Protein AF-B3GN72-F1 (afdb_monomer_lite)

pLDDT: mean 87.08, std 10.83, range [48.16, 97.0]

Structure (mmCIF, N/CA/C/O backbone):
data_AF-B3GN72-F1
#
_entry.id   AF-B3GN72-F1
#
loop_
_atom_site.group_PDB
_atom_site.id
_atom_site.type_symbol
_atom_site.label_atom_id
_atom_site.label_a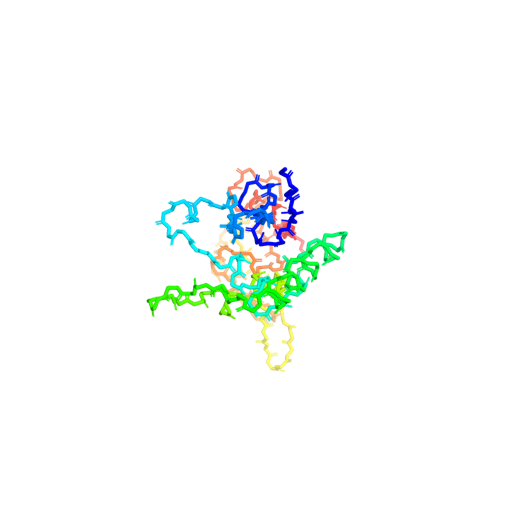lt_id
_atom_site.label_comp_id
_atom_site.label_asym_id
_atom_site.label_entity_id
_atom_site.label_seq_id
_atom_site.pdbx_PDB_ins_code
_atom_site.Cartn_x
_atom_site.Cartn_y
_atom_site.Cartn_z
_atom_site.occupancy
_atom_site.B_iso_or_equiv
_atom_site.auth_seq_id
_atom_site.auth_comp_id
_atom_site.auth_asym_id
_atom_site.auth_atom_id
_atom_site.pdbx_PDB_model_num
ATOM 1 N N . MET A 1 1 ? -12.145 10.893 33.460 1.00 59.84 1 MET A N 1
ATOM 2 C CA . MET A 1 1 ? -12.085 10.583 32.022 1.00 59.84 1 MET A CA 1
ATOM 3 C C . MET A 1 1 ? -10.775 9.893 31.730 1.00 59.84 1 MET A C 1
ATOM 5 O O . MET A 1 1 ? -9.790 10.550 31.400 1.00 59.84 1 MET A O 1
ATOM 9 N N . THR A 1 2 ? -10.754 8.576 31.906 1.00 87.06 2 THR A N 1
ATOM 10 C CA . THR A 1 2 ? -9.601 7.760 31.519 1.00 87.06 2 THR A CA 1
ATOM 11 C C . THR A 1 2 ? -9.839 7.307 30.085 1.00 87.06 2 THR A C 1
ATOM 13 O O . THR A 1 2 ? -10.728 6.511 29.812 1.00 87.06 2 THR A O 1
ATOM 16 N N . LYS A 1 3 ? -9.099 7.882 29.137 1.00 94.62 3 LYS A N 1
ATOM 17 C CA . LYS A 1 3 ? -9.186 7.497 27.726 1.00 94.62 3 LYS A CA 1
ATOM 18 C C . LYS A 1 3 ? -7.972 6.665 27.369 1.00 94.62 3 LYS A C 1
ATOM 20 O O . LYS A 1 3 ? -6.847 7.109 27.585 1.00 94.62 3 LYS A O 1
ATOM 25 N N . LEU A 1 4 ? -8.212 5.494 26.795 1.00 96.50 4 LEU A N 1
ATOM 26 C CA . LEU A 1 4 ? -7.172 4.666 26.199 1.00 96.50 4 LEU A CA 1
ATOM 27 C C . LEU A 1 4 ? -7.148 4.938 24.699 1.00 96.50 4 LEU A C 1
ATOM 29 O O . LEU A 1 4 ? -8.197 5.072 24.067 1.00 96.50 4 LEU A O 1
ATOM 33 N N . SER A 1 5 ? -5.963 5.058 24.110 1.00 96.31 5 SER A N 1
ATOM 34 C CA . SER A 1 5 ? -5.861 5.280 22.671 1.00 96.31 5 SER A CA 1
ATOM 35 C C . SER A 1 5 ? -4.606 4.668 22.091 1.00 96.31 5 SER A C 1
ATOM 37 O O . SER A 1 5 ? -3.558 4.755 22.722 1.00 96.31 5 SER A O 1
ATOM 39 N N . PHE A 1 6 ? -4.719 4.130 20.883 1.00 95.81 6 PHE A N 1
ATOM 40 C CA . PHE A 1 6 ? -3.612 3.503 20.171 1.00 95.81 6 PHE A CA 1
ATOM 41 C C . PHE A 1 6 ? -3.654 3.824 18.674 1.00 95.81 6 PHE A C 1
ATOM 43 O O . PHE A 1 6 ? -4.701 4.188 18.121 1.00 95.81 6 PHE A O 1
ATOM 50 N N . CYS A 1 7 ? -2.508 3.694 18.016 1.00 92.94 7 CYS A N 1
ATOM 51 C CA . CYS A 1 7 ? -2.300 3.986 16.608 1.00 92.94 7 CYS A CA 1
ATOM 52 C C . CYS A 1 7 ? -2.398 2.708 15.766 1.00 92.94 7 CYS A C 1
ATOM 54 O O . CYS A 1 7 ? -1.793 1.678 16.070 1.00 92.94 7 CYS A O 1
ATOM 56 N N . CYS A 1 8 ? -3.156 2.785 14.673 1.00 88.56 8 CYS A N 1
ATOM 57 C CA . CYS A 1 8 ? -3.286 1.711 13.698 1.00 88.56 8 CYS A CA 1
ATOM 58 C C . CYS A 1 8 ? -2.352 1.942 12.498 1.00 88.56 8 CYS A C 1
ATOM 60 O O . CYS A 1 8 ? -2.352 3.028 11.915 1.00 88.56 8 CYS A O 1
ATOM 62 N N . LYS A 1 9 ? -1.649 0.885 12.064 1.00 80.94 9 LYS A N 1
ATOM 63 C CA . LYS A 1 9 ? -0.729 0.843 10.906 1.00 80.94 9 LYS A CA 1
ATOM 64 C C . LYS A 1 9 ? -1.418 0.806 9.536 1.00 80.94 9 LYS A C 1
ATOM 66 O O . LYS A 1 9 ? -0.799 0.436 8.542 1.00 80.94 9 LYS A O 1
ATOM 71 N N . SER A 1 10 ? -2.710 1.127 9.460 1.00 71.94 10 SER A N 1
ATOM 72 C CA . SER A 1 10 ? -3.437 1.178 8.182 1.00 71.94 10 SER A CA 1
ATOM 73 C C . SER A 1 10 ? -2.665 1.998 7.149 1.00 71.94 10 SER A C 1
ATOM 75 O O . SER A 1 10 ? -2.099 3.021 7.535 1.00 71.94 10 SER A O 1
ATOM 77 N N . PRO A 1 11 ? -2.701 1.622 5.852 1.00 63.34 11 PRO A N 1
ATOM 78 C CA . PRO A 1 11 ? -2.038 2.382 4.804 1.00 63.34 11 PRO A CA 1
ATOM 79 C C . PRO A 1 11 ? -2.457 3.839 4.909 1.00 63.34 11 PRO A C 1
ATOM 81 O O . PRO A 1 11 ? -3.643 4.194 4.864 1.00 63.34 11 PRO A O 1
ATOM 84 N N . VAL A 1 12 ? -1.453 4.653 5.196 1.00 59.44 12 VAL A N 1
ATOM 85 C CA . VAL A 1 12 ? -1.643 6.018 5.629 1.00 59.44 12 VAL A CA 1
ATOM 86 C C . VAL A 1 12 ? -1.885 6.852 4.382 1.00 59.44 12 VAL A C 1
ATOM 88 O O . VAL A 1 12 ? -0.970 7.080 3.594 1.00 59.44 12 VAL A O 1
ATOM 91 N N . LYS A 1 13 ? -3.118 7.324 4.185 1.00 50.78 13 LYS A N 1
ATOM 92 C CA . LYS A 1 13 ? -3.323 8.488 3.322 1.00 50.78 13 LYS A CA 1
ATOM 93 C C . LYS A 1 13 ? -2.825 9.695 4.119 1.00 50.78 13 LYS A C 1
ATOM 95 O O . LYS A 1 13 ? -3.326 9.941 5.209 1.00 50.78 13 LYS A O 1
ATOM 100 N N . ASP A 1 14 ? -1.812 10.383 3.600 1.00 48.16 14 ASP A N 1
ATOM 101 C CA . ASP A 1 14 ? -1.315 11.678 4.100 1.00 48.16 14 ASP A CA 1
ATOM 102 C C . ASP A 1 14 ? -0.365 11.659 5.321 1.00 48.16 14 ASP A C 1
ATOM 104 O O . ASP A 1 14 ? -0.190 12.673 5.987 1.00 48.16 14 ASP A O 1
ATOM 108 N N . GLY A 1 15 ? 0.304 10.539 5.610 1.00 56.34 15 GLY A N 1
ATOM 109 C CA . GLY A 1 15 ? 1.418 10.490 6.577 1.00 56.34 15 GLY A CA 1
ATOM 110 C C . GLY A 1 15 ? 1.063 10.549 8.075 1.00 56.34 15 GLY A C 1
ATOM 111 O O . GLY A 1 15 ? 1.974 10.512 8.898 1.00 56.34 15 GLY A O 1
ATOM 112 N N . HIS A 1 16 ? -0.222 10.578 8.455 1.00 63.47 16 HIS A N 1
ATOM 113 C CA . HIS A 1 16 ? -0.661 10.516 9.857 1.00 63.47 16 HIS A CA 1
ATOM 114 C C . HIS A 1 16 ? -1.365 9.195 10.220 1.00 63.47 16 HIS A C 1
ATOM 116 O O . HIS A 1 16 ? -2.400 8.885 9.624 1.00 63.47 16 HIS A O 1
ATOM 122 N N . PRO A 1 17 ? -0.881 8.433 11.221 1.00 77.25 17 PRO A N 1
ATOM 123 C CA . PRO A 1 17 ? -1.533 7.195 11.636 1.00 77.25 17 PRO A CA 1
ATOM 124 C C . PRO A 1 17 ? -2.939 7.468 12.185 1.00 77.25 17 PRO A C 1
ATOM 126 O O . PRO A 1 17 ? -3.175 8.445 12.905 1.00 77.25 17 PRO A O 1
ATOM 129 N N . TYR A 1 18 ? -3.890 6.588 11.862 1.00 87.69 18 TYR A N 1
ATOM 130 C CA . TYR A 1 18 ? -5.230 6.667 12.439 1.00 87.69 18 TYR A CA 1
ATOM 131 C C . TYR A 1 18 ? -5.193 6.224 13.902 1.00 87.69 18 TYR A C 1
ATOM 133 O O . TYR A 1 18 ? -4.551 5.233 14.244 1.00 87.69 18 TYR A O 1
ATOM 141 N N . ARG A 1 19 ? -5.917 6.939 14.762 1.00 92.62 19 ARG A N 1
ATOM 142 C CA . ARG A 1 19 ? -6.004 6.676 16.198 1.00 92.62 19 ARG A CA 1
ATOM 143 C C . ARG A 1 19 ? -7.362 6.078 16.526 1.00 92.62 19 ARG A C 1
ATOM 145 O O . ARG A 1 19 ? -8.388 6.617 16.106 1.00 92.62 19 ARG A O 1
ATOM 152 N N . ILE A 1 20 ? -7.365 4.987 17.278 1.00 94.69 20 ILE A N 1
ATOM 153 C CA . ILE A 1 20 ? -8.564 4.439 17.913 1.00 94.69 20 ILE A CA 1
ATOM 154 C C . ILE A 1 20 ? -8.556 4.898 19.366 1.00 94.69 20 ILE A C 1
ATOM 156 O O . ILE A 1 20 ? -7.516 4.860 20.020 1.00 94.69 20 ILE A O 1
ATOM 160 N N . ILE A 1 21 ? -9.696 5.386 19.844 1.00 95.62 21 ILE A N 1
ATOM 161 C CA . ILE A 1 21 ? -9.870 5.923 21.193 1.00 95.62 21 ILE A CA 1
ATOM 162 C C . ILE A 1 21 ? -11.027 5.171 21.843 1.00 95.62 21 ILE A C 1
ATOM 164 O O . ILE A 1 21 ? -12.115 5.105 21.269 1.00 95.62 21 ILE A O 1
ATOM 168 N N . PHE A 1 22 ? -10.779 4.639 23.033 1.00 95.81 22 PHE A N 1
ATOM 169 C CA . PHE A 1 22 ? -11.764 4.010 23.898 1.00 95.81 22 PHE A CA 1
ATOM 170 C C . PHE A 1 22 ? -11.965 4.863 25.151 1.00 95.81 22 PHE A C 1
ATOM 172 O O . PHE A 1 22 ? -11.007 5.166 25.869 1.00 95.81 22 PHE A O 1
ATOM 179 N N . ASP A 1 23 ? -13.206 5.269 25.396 1.00 94.44 23 ASP A N 1
ATOM 180 C CA . ASP A 1 23 ? -13.608 5.949 26.623 1.00 94.44 23 ASP A CA 1
ATOM 181 C C . ASP A 1 23 ? -14.038 4.901 27.656 1.00 94.44 23 ASP A C 1
ATOM 183 O O . ASP A 1 23 ? -15.041 4.214 27.467 1.00 94.44 23 ASP A O 1
ATOM 187 N N . THR A 1 24 ? -13.270 4.731 28.737 1.00 93.19 24 THR A N 1
ATOM 188 C CA . THR A 1 24 ? -13.549 3.670 29.719 1.00 93.19 24 THR A CA 1
ATOM 189 C C . THR A 1 24 ? -14.755 3.974 30.610 1.00 93.19 24 THR A C 1
ATOM 191 O O . THR A 1 24 ? -15.273 3.047 31.245 1.00 93.19 24 THR A O 1
ATOM 194 N N . ASP A 1 25 ? -15.201 5.237 30.653 1.00 90.75 25 ASP A N 1
ATOM 195 C CA . ASP A 1 25 ? -16.345 5.683 31.448 1.00 90.75 25 ASP A CA 1
ATOM 196 C C . ASP A 1 25 ? -17.656 5.400 30.691 1.00 90.75 25 ASP A C 1
ATOM 198 O O . ASP A 1 25 ? -18.613 4.893 31.279 1.00 90.75 25 ASP A O 1
ATOM 202 N N . THR A 1 26 ? -17.699 5.679 29.380 1.00 90.69 26 THR A N 1
ATOM 203 C CA . THR A 1 26 ? -18.904 5.474 28.547 1.00 90.69 26 THR A CA 1
ATOM 204 C C . THR A 1 26 ? -18.915 4.163 27.762 1.00 90.69 26 THR A C 1
ATOM 206 O O . THR A 1 26 ? -19.959 3.762 27.248 1.00 90.69 26 THR A O 1
ATOM 209 N N . ASP A 1 27 ? -17.782 3.461 27.707 1.00 89.75 27 ASP A N 1
ATOM 210 C CA . ASP A 1 27 ? -17.528 2.323 26.817 1.00 89.75 27 ASP A CA 1
ATOM 211 C C . ASP A 1 27 ? -17.650 2.660 25.322 1.00 89.75 27 ASP A C 1
ATOM 213 O O . ASP A 1 27 ? -17.902 1.774 24.500 1.00 89.75 27 ASP A O 1
ATOM 217 N N . ASP A 1 28 ? -17.465 3.928 24.954 1.00 90.56 28 ASP A N 1
ATOM 218 C CA . ASP A 1 28 ? -17.529 4.350 23.560 1.00 90.56 28 ASP A CA 1
ATOM 219 C C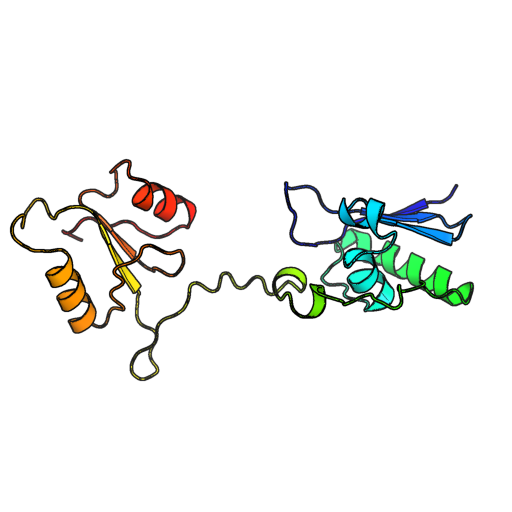 . ASP A 1 28 ? -16.193 4.141 22.847 1.00 90.56 28 ASP A C 1
ATOM 221 O O . ASP A 1 28 ? -15.119 4.501 23.336 1.00 90.56 28 ASP A O 1
ATOM 225 N N . LEU A 1 29 ? -16.278 3.609 21.629 1.00 92.38 29 LEU A N 1
ATOM 226 C CA . LEU A 1 29 ? -15.164 3.506 20.696 1.00 92.38 29 LEU A CA 1
ATOM 227 C C . LEU A 1 29 ? -15.288 4.566 19.610 1.00 92.38 29 LEU A C 1
ATOM 229 O O . LEU A 1 29 ? -16.355 4.776 19.036 1.00 92.38 29 LEU A O 1
ATOM 233 N N . SER A 1 30 ? -14.166 5.189 19.272 1.00 93.62 30 SER A N 1
ATOM 234 C CA . SER A 1 30 ? -14.065 6.084 18.124 1.00 93.62 30 SER A CA 1
ATOM 235 C C . SER A 1 30 ? -12.775 5.861 17.350 1.00 93.62 30 SER A C 1
ATOM 237 O O . SER A 1 30 ? -11.786 5.359 17.881 1.00 93.62 30 SER A O 1
ATOM 239 N N . CYS A 1 31 ? -12.785 6.228 16.071 1.00 92.31 31 CYS A N 1
ATOM 240 C CA . CYS A 1 31 ? -11.603 6.204 15.220 1.00 92.31 31 CYS A C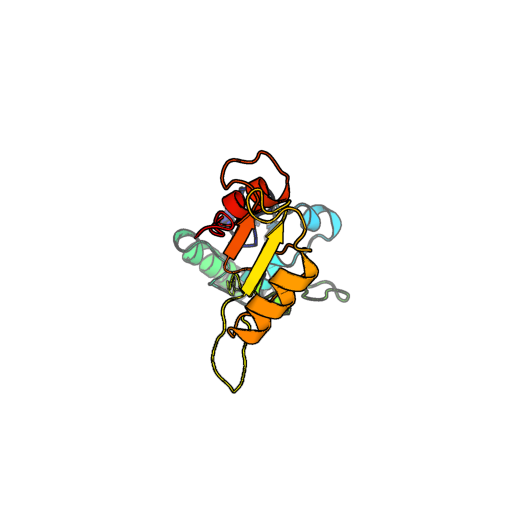A 1
ATOM 241 C C . CYS A 1 31 ? -11.434 7.557 14.526 1.00 92.31 31 CYS A C 1
ATOM 243 O O . CYS A 1 31 ? -12.407 8.135 14.045 1.00 92.31 31 CYS A O 1
ATOM 245 N N . SER A 1 32 ? -10.196 8.044 14.425 1.00 91.00 32 SER A N 1
ATOM 246 C CA . SER A 1 32 ? -9.880 9.309 13.751 1.00 91.00 32 SER A CA 1
ATOM 247 C C . SER A 1 32 ? -9.961 9.238 12.221 1.00 91.00 32 SER A C 1
ATOM 249 O O . SER A 1 32 ? -9.738 10.242 11.545 1.00 91.00 32 SER A O 1
ATOM 251 N N . CYS A 1 33 ? -10.273 8.074 11.641 1.00 86.25 33 CYS A N 1
ATOM 252 C CA . CYS A 1 33 ? -10.451 7.970 10.199 1.00 86.25 33 CYS A CA 1
ATOM 253 C C . CYS A 1 33 ? -11.733 8.688 9.743 1.00 86.25 33 CYS A C 1
ATOM 255 O O . CYS A 1 33 ? -12.783 8.617 10.382 1.00 86.25 33 CYS A O 1
ATOM 257 N N . GLN A 1 34 ? -11.680 9.331 8.575 1.00 79.50 34 GLN A N 1
ATOM 258 C CA . GLN A 1 34 ? -12.821 10.081 8.028 1.00 79.50 34 GLN A CA 1
ATOM 259 C C . GLN A 1 34 ? -14.066 9.208 7.780 1.00 79.50 34 GLN A C 1
ATOM 261 O O . GLN A 1 34 ? -15.191 9.706 7.787 1.00 79.50 34 GLN A O 1
ATOM 266 N N . HIS A 1 35 ? -13.881 7.900 7.574 1.00 77.25 35 HIS A N 1
ATOM 267 C CA . HIS A 1 35 ? -14.979 6.955 7.361 1.00 77.25 35 HIS A CA 1
ATOM 268 C C . HIS A 1 35 ? -15.794 6.712 8.639 1.00 77.25 35 HIS A C 1
ATOM 270 O O . HIS A 1 35 ? -17.006 6.511 8.558 1.00 77.25 35 HIS A O 1
ATOM 276 N N . PHE A 1 36 ? -15.155 6.788 9.812 1.00 80.44 36 PHE A N 1
ATOM 277 C CA . PHE A 1 36 ? -15.812 6.532 11.090 1.00 80.44 36 PHE A CA 1
ATOM 278 C C . PHE A 1 36 ? -16.920 7.549 11.375 1.00 80.44 36 PHE A C 1
ATOM 280 O O . PHE A 1 36 ? -18.008 7.161 11.779 1.00 80.44 36 PHE A O 1
ATOM 287 N N . ALA A 1 37 ? -16.696 8.836 11.087 1.00 75.75 37 ALA A N 1
ATOM 288 C CA . ALA A 1 37 ? -17.691 9.886 11.328 1.00 75.75 37 ALA A CA 1
ATOM 289 C C . ALA A 1 37 ? -19.038 9.624 10.623 1.00 75.75 37 ALA A C 1
ATOM 291 O O . ALA A 1 37 ? -20.083 10.039 11.117 1.00 75.75 37 ALA A O 1
ATOM 292 N N . LYS A 1 38 ? -19.022 8.920 9.483 1.00 73.56 38 LYS A N 1
ATOM 293 C CA . LYS A 1 38 ? -20.229 8.587 8.713 1.00 73.56 38 LYS A CA 1
ATOM 294 C C . LYS A 1 38 ? -20.869 7.274 9.156 1.00 73.56 38 LYS A C 1
ATOM 296 O O . LYS A 1 38 ? -22.084 7.214 9.289 1.00 73.56 38 LYS A O 1
ATOM 301 N N . ALA A 1 39 ? -20.062 6.234 9.357 1.00 76.69 39 ALA A N 1
ATOM 302 C CA . ALA A 1 39 ? -20.553 4.878 9.602 1.00 76.69 39 ALA A CA 1
ATOM 303 C C . ALA A 1 39 ? -20.639 4.505 11.092 1.00 76.69 39 ALA A C 1
ATOM 305 O O . ALA A 1 39 ? -21.205 3.470 11.425 1.00 76.69 39 ALA A O 1
ATOM 306 N N . LYS A 1 40 ? -20.050 5.313 11.988 1.00 83.88 40 LYS A N 1
ATOM 307 C CA . LYS A 1 40 ? -19.848 5.024 13.425 1.00 83.88 40 LYS A CA 1
ATOM 308 C C . LYS A 1 40 ? -19.132 3.695 13.710 1.00 83.88 40 LYS A C 1
ATOM 310 O O . LYS A 1 40 ? -19.091 3.233 14.844 1.00 83.88 40 LYS A O 1
ATOM 315 N N . PHE A 1 41 ? -18.548 3.097 12.678 1.00 89.06 41 PHE A N 1
ATOM 316 C CA . PHE A 1 41 ? -17.779 1.865 12.697 1.00 89.06 41 PHE A CA 1
ATOM 317 C C . PHE A 1 41 ? -16.838 1.873 11.486 1.00 89.06 41 PHE A C 1
ATOM 319 O O . PHE A 1 41 ? -17.154 2.469 10.453 1.00 89.06 41 PHE A O 1
ATOM 326 N N . CYS A 1 42 ? -15.654 1.272 11.595 1.00 89.69 42 CYS A N 1
ATOM 327 C CA . CYS A 1 42 ? -14.708 1.231 10.483 1.00 89.69 42 CYS A CA 1
ATOM 328 C C . CYS A 1 42 ? -13.811 -0.009 10.522 1.00 89.69 42 CYS A C 1
ATOM 330 O O . CYS A 1 42 ? -13.662 -0.670 11.550 1.00 89.69 42 CYS A O 1
ATOM 332 N N . SER A 1 43 ? -13.134 -0.260 9.399 1.00 89.31 43 SER A N 1
ATOM 333 C CA . SER A 1 43 ? -12.194 -1.370 9.237 1.00 89.31 43 SER A CA 1
ATOM 334 C C . SER A 1 43 ? -11.034 -1.346 10.232 1.00 89.31 43 SER A C 1
ATOM 336 O O . SER A 1 43 ? -10.474 -2.396 10.512 1.00 89.31 43 SER A O 1
ATOM 338 N N . HIS A 1 44 ? -10.665 -0.182 10.779 1.00 90.38 44 HIS A N 1
ATOM 339 C CA . HIS A 1 44 ? -9.604 -0.092 11.785 1.00 90.38 44 HIS A CA 1
ATOM 340 C C . HIS A 1 44 ? -10.017 -0.769 13.091 1.00 90.38 44 HIS A C 1
ATOM 342 O O . HIS A 1 44 ? -9.241 -1.547 13.639 1.00 90.38 44 HIS A O 1
ATOM 348 N N . ILE A 1 45 ? -11.243 -0.520 13.559 1.00 92.88 45 ILE A N 1
ATOM 349 C CA . ILE A 1 45 ? -11.785 -1.143 14.776 1.00 92.88 45 ILE A CA 1
ATOM 350 C C . ILE A 1 45 ? -11.975 -2.643 14.547 1.00 92.88 45 ILE A C 1
ATOM 352 O O . ILE A 1 45 ? -11.539 -3.446 15.367 1.00 92.88 45 ILE A O 1
ATOM 356 N N . ASP A 1 46 ? -12.566 -3.016 13.409 1.00 92.31 46 ASP A N 1
ATOM 357 C CA . ASP A 1 46 ? -12.776 -4.417 13.031 1.00 92.31 46 ASP A CA 1
ATOM 358 C C . ASP A 1 46 ? -11.448 -5.194 12.994 1.00 92.31 46 ASP A C 1
ATOM 360 O O . ASP A 1 46 ? -11.286 -6.183 13.703 1.00 92.31 46 ASP A O 1
ATOM 364 N N . ALA A 1 47 ? -10.445 -4.704 12.259 1.00 90.44 47 ALA A N 1
ATOM 365 C CA . ALA A 1 47 ? -9.155 -5.381 12.145 1.00 90.44 47 ALA A CA 1
ATOM 366 C C . ALA A 1 47 ? -8.422 -5.506 13.491 1.00 90.44 47 ALA A C 1
ATOM 368 O O . ALA A 1 47 ? -7.914 -6.576 13.825 1.00 90.44 47 ALA A O 1
ATOM 369 N N . THR A 1 48 ? -8.359 -4.427 14.276 1.00 92.19 48 THR A N 1
ATOM 370 C CA . THR A 1 48 ? -7.485 -4.373 15.463 1.00 92.19 48 THR A CA 1
ATOM 371 C C . THR A 1 48 ? -8.131 -4.944 16.726 1.00 92.19 48 THR A C 1
ATOM 373 O O . THR A 1 48 ? -7.478 -5.703 17.447 1.00 92.19 48 THR A O 1
ATOM 376 N N . LEU A 1 49 ? -9.403 -4.620 16.987 1.00 93.81 49 LEU A N 1
ATOM 377 C CA . LEU A 1 49 ? -10.098 -4.986 18.225 1.00 93.81 49 LEU A CA 1
ATOM 378 C C . LEU A 1 49 ? -10.986 -6.224 18.083 1.00 93.81 49 LEU A C 1
ATOM 380 O O . LEU A 1 49 ? -11.113 -6.968 19.051 1.00 93.81 49 LEU A O 1
ATOM 384 N N . ILE A 1 50 ? -11.581 -6.469 16.908 1.00 92.38 50 ILE A N 1
ATOM 385 C CA . ILE A 1 50 ? -12.455 -7.638 16.694 1.00 92.38 50 ILE A CA 1
ATOM 386 C C . ILE A 1 50 ? -11.656 -8.828 16.166 1.00 92.38 50 ILE A C 1
ATOM 388 O O . ILE A 1 50 ? -11.677 -9.900 16.763 1.00 92.38 50 ILE A O 1
ATOM 392 N N . ALA A 1 51 ? -10.938 -8.650 15.057 1.00 90.06 51 ALA A N 1
ATOM 393 C CA . ALA A 1 51 ? -10.143 -9.716 14.451 1.00 90.06 51 ALA A CA 1
ATOM 394 C C . ALA A 1 51 ? -8.786 -9.932 15.139 1.00 90.06 51 ALA A C 1
ATOM 396 O O . ALA A 1 51 ? -8.173 -10.980 14.958 1.00 90.06 51 ALA A O 1
ATOM 397 N N . GLY A 1 52 ? -8.323 -8.968 15.939 1.00 89.56 52 GLY A N 1
ATOM 398 C CA . GLY A 1 52 ? -7.105 -9.110 16.732 1.00 89.56 52 GLY A CA 1
ATOM 399 C C . GLY A 1 52 ? -5.799 -9.002 15.935 1.00 89.56 52 GLY A C 1
ATOM 400 O O . GLY A 1 52 ? -4.768 -9.492 16.389 1.00 89.56 52 GLY A O 1
ATOM 401 N N . GLU A 1 53 ? -5.800 -8.355 14.768 1.00 88.75 53 GLU A N 1
ATOM 402 C CA . GLU A 1 53 ? -4.626 -8.235 13.892 1.00 88.75 53 GLU A CA 1
ATOM 403 C C . GLU A 1 53 ? -3.552 -7.310 14.504 1.00 88.75 53 GLU A C 1
ATOM 405 O O . GLU A 1 53 ? -3.498 -6.111 14.234 1.00 88.75 53 GLU A O 1
ATOM 410 N N . ARG A 1 54 ? -2.659 -7.848 15.346 1.00 88.12 54 ARG A N 1
ATOM 411 C CA . ARG A 1 54 ? -1.598 -7.074 16.038 1.00 88.12 54 ARG A CA 1
ATOM 412 C C . ARG A 1 54 ? -0.553 -6.470 15.102 1.00 88.12 54 ARG A C 1
ATOM 414 O O . ARG A 1 54 ? 0.089 -5.479 15.451 1.00 88.12 54 ARG A O 1
ATOM 421 N N . ALA A 1 55 ? -0.401 -7.030 13.903 1.00 82.62 55 ALA A N 1
ATOM 422 C CA . ALA A 1 55 ? 0.414 -6.438 12.846 1.00 82.62 55 ALA A CA 1
ATOM 423 C C . ALA A 1 55 ? -0.125 -5.068 12.392 1.00 82.62 55 ALA A C 1
ATOM 425 O O . ALA A 1 55 ? 0.624 -4.291 11.811 1.00 82.62 55 ALA A O 1
ATOM 426 N N . MET A 1 56 ? -1.389 -4.753 12.701 1.00 85.12 56 MET A N 1
ATOM 427 C CA . MET A 1 56 ? -2.051 -3.491 12.364 1.00 85.12 56 MET A CA 1
ATOM 428 C C . MET A 1 56 ? -1.982 -2.434 13.460 1.00 85.12 56 MET A C 1
ATOM 430 O O . MET A 1 56 ? -2.650 -1.408 13.350 1.00 85.12 56 MET A O 1
ATOM 434 N N . ILE A 1 57 ? -1.192 -2.661 14.504 1.00 90.19 57 ILE A N 1
ATOM 435 C CA . ILE A 1 57 ? -1.033 -1.761 15.649 1.00 90.19 57 ILE A CA 1
ATOM 436 C C . ILE A 1 57 ? 0.456 -1.451 15.797 1.00 90.19 57 ILE A C 1
ATOM 438 O O . ILE A 1 57 ? 1.284 -2.359 15.634 1.00 90.19 57 ILE A O 1
ATOM 442 N N . GLU A 1 58 ? 0.796 -0.182 16.054 1.00 88.88 58 GLU A N 1
ATOM 443 C CA . GLU A 1 58 ? 2.164 0.211 16.431 1.00 88.88 58 GLU A CA 1
ATOM 444 C C . GLU A 1 58 ? 2.650 -0.632 17.609 1.00 88.88 58 GLU A C 1
ATOM 446 O O . GLU A 1 58 ? 1.866 -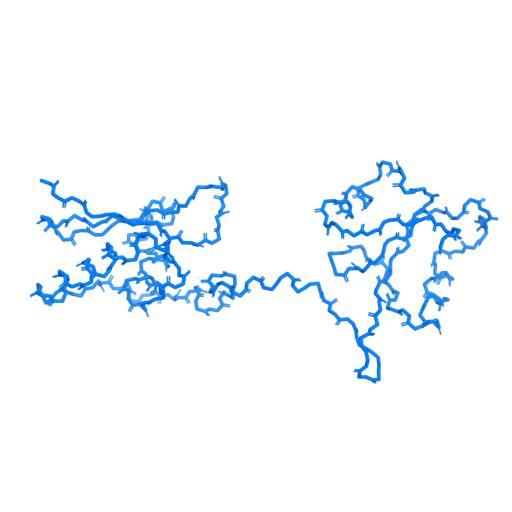1.016 18.474 1.00 88.88 58 GLU A O 1
ATOM 451 N N . GLU A 1 59 ? 3.919 -1.034 17.588 1.00 91.06 59 GLU A N 1
ATOM 452 C CA . GLU A 1 59 ? 4.400 -2.070 18.507 1.00 91.06 59 GLU A CA 1
ATOM 453 C C . GLU A 1 59 ? 4.311 -1.611 19.964 1.00 91.06 59 GLU A C 1
ATOM 455 O O . GLU A 1 59 ? 3.874 -2.369 20.830 1.00 91.06 59 GLU A O 1
ATOM 460 N N . GLU A 1 60 ? 4.609 -0.335 20.183 1.00 94.56 60 GLU A N 1
ATOM 461 C CA . GLU A 1 60 ? 4.538 0.381 21.454 1.00 94.56 60 GLU A CA 1
ATOM 462 C C . GLU A 1 60 ? 3.102 0.486 21.990 1.00 94.56 60 GLU A C 1
ATOM 464 O O . GLU A 1 60 ? 2.881 0.600 23.193 1.00 94.56 60 GLU A O 1
ATOM 469 N N . ASP A 1 61 ? 2.124 0.406 21.093 1.00 96.12 61 ASP A N 1
ATOM 470 C CA . ASP A 1 61 ? 0.705 0.649 21.339 1.00 96.12 61 ASP A CA 1
ATOM 471 C C . ASP A 1 61 ? -0.103 -0.655 21.508 1.00 96.12 61 ASP A C 1
ATOM 473 O O . ASP A 1 61 ? -1.267 -0.632 21.925 1.00 96.12 61 ASP A O 1
ATOM 477 N N . ARG A 1 62 ? 0.502 -1.817 21.221 1.00 95.12 62 ARG A N 1
ATOM 478 C CA . ARG A 1 62 ? -0.133 -3.137 21.398 1.00 95.12 62 ARG A CA 1
ATOM 479 C C . ARG A 1 62 ? -0.623 -3.390 22.830 1.00 95.12 62 ARG A C 1
ATOM 481 O O . ARG A 1 62 ? -1.762 -3.845 22.949 1.00 95.12 62 ARG A O 1
ATOM 488 N N . PRO A 1 63 ? 0.136 -3.057 23.898 1.00 96.94 63 PRO A N 1
ATOM 489 C CA . PRO A 1 63 ? -0.343 -3.253 25.266 1.00 96.94 63 PRO A CA 1
ATOM 490 C C . PRO A 1 63 ? -1.643 -2.493 25.564 1.00 96.94 63 PRO A C 1
ATOM 492 O O . PRO A 1 63 ? -2.515 -3.017 26.250 1.00 96.94 63 PRO A O 1
ATOM 495 N N . ILE A 1 64 ? -1.815 -1.293 24.995 1.00 97.00 64 ILE A N 1
ATOM 496 C CA . ILE A 1 64 ? -3.031 -0.483 25.175 1.00 97.00 64 ILE A CA 1
ATOM 497 C C . ILE A 1 64 ? -4.226 -1.143 24.474 1.00 97.00 64 ILE A C 1
ATOM 499 O O . ILE A 1 64 ? -5.330 -1.181 25.014 1.00 97.00 64 ILE A O 1
ATOM 503 N N . ALA A 1 65 ? -4.027 -1.691 23.273 1.00 96.31 65 ALA A N 1
ATOM 504 C CA . ALA A 1 65 ? -5.083 -2.417 22.571 1.00 96.31 65 ALA A CA 1
ATOM 505 C C . ALA A 1 65 ? -5.508 -3.697 23.318 1.00 96.31 65 ALA A C 1
ATOM 507 O O . ALA A 1 65 ? -6.702 -3.998 23.392 1.00 96.31 65 ALA A O 1
ATOM 508 N N . ASP A 1 66 ? -4.550 -4.424 23.900 1.00 95.88 66 ASP A N 1
ATOM 509 C CA . ASP A 1 66 ? -4.819 -5.597 24.740 1.00 95.88 66 ASP A CA 1
ATOM 510 C C . ASP A 1 66 ? -5.589 -5.218 26.017 1.00 95.88 66 ASP A C 1
ATOM 512 O O . ASP A 1 66 ? -6.528 -5.919 26.412 1.00 95.88 66 ASP A O 1
ATOM 516 N N . GLU A 1 67 ? -5.255 -4.079 26.629 1.00 96.25 67 GLU A N 1
ATOM 517 C CA . GLU A 1 67 ? -5.980 -3.530 27.778 1.00 96.25 67 GLU A CA 1
ATOM 518 C C . GLU A 1 67 ? -7.440 -3.209 27.424 1.00 96.25 67 GLU A C 1
ATOM 520 O O . GLU A 1 67 ? -8.354 -3.629 28.136 1.00 96.25 67 GLU A O 1
ATOM 525 N N . ILE A 1 68 ? -7.690 -2.554 26.284 1.00 95.75 68 ILE A N 1
ATOM 526 C CA . ILE A 1 68 ? -9.052 -2.253 25.810 1.00 95.75 68 ILE A CA 1
ATOM 527 C C . ILE A 1 68 ? -9.870 -3.540 25.635 1.00 95.75 68 ILE A C 1
ATOM 529 O O . ILE A 1 68 ? -11.002 -3.624 26.117 1.00 95.75 68 ILE A O 1
ATOM 533 N N . ILE A 1 69 ? -9.307 -4.560 24.978 1.00 94.25 69 ILE A N 1
ATOM 534 C CA . ILE A 1 69 ? -9.986 -5.851 24.774 1.00 94.25 69 ILE A CA 1
ATOM 535 C C . ILE A 1 69 ? -10.296 -6.515 26.119 1.00 94.25 69 ILE A C 1
ATOM 537 O O . ILE A 1 69 ? -11.404 -7.016 26.316 1.00 94.25 69 ILE A O 1
ATOM 541 N N . THR A 1 70 ? -9.349 -6.474 27.057 1.00 94.88 70 THR A N 1
ATOM 542 C CA . THR A 1 70 ? -9.522 -7.024 28.406 1.00 94.88 70 THR A CA 1
ATOM 543 C C . THR A 1 70 ? -10.671 -6.336 29.143 1.00 94.88 70 THR A C 1
ATOM 545 O O . THR A 1 70 ? -11.534 -7.016 29.700 1.00 94.88 70 THR A O 1
ATOM 548 N N . ILE A 1 71 ? -10.745 -5.001 29.098 1.00 94.56 71 ILE A N 1
ATOM 549 C CA . ILE A 1 71 ? -11.831 -4.233 29.723 1.00 94.56 71 ILE A CA 1
ATOM 550 C C . ILE A 1 71 ? -13.186 -4.606 29.106 1.00 94.56 71 ILE A C 1
ATOM 552 O O . ILE A 1 71 ? -14.142 -4.878 29.836 1.00 94.56 71 ILE A O 1
ATOM 556 N N . LEU A 1 72 ? -13.277 -4.666 27.773 1.00 92.25 72 LEU A N 1
ATOM 557 C CA . LEU A 1 72 ? -14.512 -5.041 27.074 1.00 92.25 72 LEU A CA 1
ATOM 558 C C . LEU A 1 72 ? -14.983 -6.450 27.472 1.00 92.25 72 LEU A C 1
ATOM 560 O O . LEU A 1 72 ? -16.162 -6.643 27.782 1.00 92.25 72 LEU A O 1
ATOM 564 N N . GLN A 1 73 ? -14.062 -7.415 27.545 1.00 91.31 73 GLN A N 1
ATOM 565 C CA . GLN A 1 73 ? -14.351 -8.786 27.977 1.00 91.31 73 GLN A CA 1
ATOM 566 C C . GLN A 1 73 ? -14.817 -8.852 29.437 1.00 91.31 73 GLN A C 1
ATOM 568 O O . GLN A 1 73 ? -15.827 -9.496 29.727 1.00 91.31 73 GLN A O 1
ATOM 573 N N . GLN A 1 74 ? -14.133 -8.158 30.353 1.00 92.56 74 GLN A N 1
ATOM 574 C CA . GLN A 1 74 ? -14.506 -8.099 31.772 1.00 92.56 74 GLN A CA 1
ATOM 575 C C . GLN A 1 74 ? -15.902 -7.500 31.972 1.00 92.56 74 GLN A C 1
ATOM 577 O O . GLN A 1 74 ? -16.692 -8.009 32.769 1.00 92.56 74 GLN A O 1
ATOM 582 N N . LYS A 1 75 ? -16.240 -6.463 31.197 1.00 91.75 75 LYS A N 1
ATOM 583 C CA . LYS A 1 75 ? -17.570 -5.838 31.192 1.00 91.75 75 LYS A CA 1
ATOM 584 C C . LYS A 1 75 ? -18.627 -6.653 30.431 1.00 91.75 75 LYS A C 1
ATOM 586 O O . LYS A 1 75 ? -19.780 -6.231 30.371 1.00 91.75 75 LYS A O 1
ATOM 591 N N . LYS A 1 76 ? -18.264 -7.807 29.849 1.00 89.44 76 LYS A N 1
ATOM 592 C CA . LYS A 1 76 ? -19.112 -8.628 28.963 1.00 89.44 76 LYS A CA 1
ATOM 593 C C . LYS A 1 76 ? -19.736 -7.818 27.817 1.00 89.44 76 LYS A C 1
ATOM 595 O O . LYS A 1 76 ? -20.852 -8.106 27.386 1.00 89.44 76 LYS A O 1
ATOM 600 N N . LYS A 1 77 ? -19.028 -6.798 27.328 1.00 87.38 77 LYS A N 1
ATOM 601 C CA . LYS A 1 77 ? -19.456 -5.990 26.186 1.00 87.38 77 LYS A CA 1
ATOM 602 C C . LYS A 1 77 ? -18.846 -6.528 24.902 1.00 87.38 77 LYS A C 1
ATOM 604 O O . LYS A 1 77 ? -17.673 -6.882 24.848 1.00 87.38 77 LYS A O 1
ATOM 609 N N . SER A 1 78 ? -19.667 -6.564 23.860 1.00 85.12 78 SER A N 1
ATOM 610 C CA . SER A 1 78 ? -19.221 -6.807 22.493 1.00 85.12 78 SER A CA 1
ATOM 611 C C . SER A 1 78 ? -19.252 -5.497 21.717 1.00 85.12 78 SER A C 1
ATOM 613 O O . SER A 1 78 ? -20.093 -4.630 21.960 1.00 85.12 78 SER A O 1
ATOM 615 N N . ILE A 1 79 ? -18.312 -5.345 20.789 1.00 87.62 79 ILE A N 1
ATOM 616 C CA . ILE A 1 79 ? -18.329 -4.236 19.842 1.00 87.62 79 ILE A CA 1
ATOM 617 C C . ILE A 1 79 ? -19.435 -4.538 18.829 1.00 87.62 79 ILE A C 1
ATOM 619 O O . ILE A 1 79 ? -19.367 -5.546 18.127 1.00 87.62 79 ILE A O 1
ATOM 623 N N . ALA A 1 80 ? -20.457 -3.684 18.771 1.00 86.56 80 ALA A N 1
ATOM 624 C CA . ALA A 1 80 ? -21.565 -3.847 17.838 1.00 86.56 80 ALA A CA 1
ATOM 625 C C . ALA A 1 80 ? -21.083 -3.599 16.401 1.00 86.56 80 ALA A C 1
ATOM 627 O O . ALA A 1 80 ? -20.746 -2.473 16.029 1.00 86.56 80 ALA A O 1
ATOM 628 N N . VAL A 1 81 ? -21.042 -4.663 15.602 1.00 87.88 81 VAL A N 1
ATOM 629 C CA . VAL A 1 81 ? -20.745 -4.593 14.169 1.00 87.88 81 VAL A CA 1
ATOM 630 C C . VAL A 1 81 ? -22.056 -4.326 13.426 1.00 87.88 81 VAL A C 1
ATOM 632 O O . VAL A 1 81 ? -23.012 -5.063 13.663 1.00 87.88 81 VAL A O 1
ATOM 635 N N . PRO A 1 82 ? -22.139 -3.309 12.549 1.00 88.31 82 PRO A N 1
ATOM 636 C CA . PRO A 1 82 ? -23.332 -3.081 11.734 1.00 88.31 82 PRO A CA 1
ATOM 637 C C . PRO A 1 82 ? -23.691 -4.308 10.882 1.00 88.31 82 PRO A C 1
ATOM 639 O O . PRO A 1 82 ? -22.801 -4.937 10.311 1.00 88.31 82 PRO A O 1
ATOM 642 N N . ASP A 1 83 ? -24.982 -4.626 10.754 1.00 86.00 83 ASP A N 1
ATOM 643 C CA . ASP A 1 83 ? -25.456 -5.834 10.052 1.00 86.00 83 ASP A CA 1
ATOM 644 C C . ASP A 1 83 ? -25.053 -5.880 8.566 1.00 86.00 83 ASP A C 1
ATOM 646 O O . ASP A 1 83 ? -24.868 -6.950 7.986 1.00 86.00 83 ASP A O 1
ATOM 650 N N . ASP A 1 84 ? -24.897 -4.716 7.932 1.00 86.31 84 ASP A N 1
ATOM 651 C CA . ASP A 1 84 ? -24.485 -4.564 6.536 1.00 86.31 84 ASP A CA 1
ATOM 652 C C . ASP A 1 84 ? -22.960 -4.445 6.358 1.00 86.31 84 ASP A C 1
ATOM 654 O O . ASP A 1 84 ? -22.469 -4.295 5.231 1.00 86.31 84 ASP A O 1
ATOM 658 N N . TRP A 1 85 ? -22.192 -4.536 7.449 1.00 86.62 85 TRP A N 1
ATOM 659 C CA . TRP A 1 85 ? -20.747 -4.370 7.418 1.00 86.62 85 TRP A CA 1
ATOM 660 C C . TRP A 1 85 ? -20.061 -5.483 6.623 1.00 86.62 85 TRP A C 1
ATOM 662 O O . TRP A 1 85 ? -20.179 -6.677 6.908 1.00 86.62 85 TRP A O 1
ATOM 672 N N . LYS A 1 86 ? -19.250 -5.081 5.641 1.00 81.75 86 LYS A N 1
ATOM 673 C CA . LYS A 1 86 ? -18.387 -5.982 4.871 1.00 81.75 86 LYS A CA 1
ATOM 674 C C . LYS A 1 86 ? -16.934 -5.583 5.069 1.00 81.75 86 LYS A C 1
ATOM 676 O O . LYS A 1 86 ? -16.495 -4.543 4.582 1.00 81.75 86 LYS A O 1
ATOM 681 N N . ALA A 1 87 ? -16.185 -6.446 5.750 1.00 77.31 87 ALA A N 1
ATOM 682 C CA . ALA A 1 87 ? -14.776 -6.265 6.084 1.00 77.31 87 ALA A CA 1
ATOM 683 C C . ALA A 1 87 ? -13.866 -6.257 4.834 1.00 77.31 87 ALA A C 1
ATOM 685 O O . ALA A 1 87 ? -13.210 -7.249 4.512 1.00 77.31 87 ALA A O 1
ATOM 686 N N . SER A 1 88 ? -13.808 -5.130 4.120 1.00 74.88 88 SER A N 1
ATOM 687 C CA . SER A 1 88 ? -12.986 -4.960 2.909 1.00 74.88 88 SER A CA 1
ATOM 688 C C . SER A 1 88 ? -11.485 -5.094 3.178 1.00 74.88 88 SER A C 1
ATOM 690 O O . SER A 1 88 ? -10.728 -5.492 2.293 1.00 74.88 88 SER A O 1
ATOM 692 N N . TRP A 1 89 ? -11.056 -4.825 4.414 1.00 78.62 89 TRP A N 1
ATOM 693 C CA . TRP A 1 89 ? -9.660 -4.936 4.829 1.00 78.62 89 TRP A CA 1
ATOM 694 C C . TRP A 1 89 ? -9.124 -6.371 4.756 1.00 78.62 89 TRP A C 1
ATOM 696 O O . TRP A 1 89 ? -7.942 -6.555 4.491 1.00 78.62 89 TRP A O 1
ATOM 706 N N . ARG A 1 90 ? -9.978 -7.396 4.903 1.00 79.75 90 ARG A N 1
ATOM 707 C CA . ARG A 1 90 ? -9.549 -8.806 4.839 1.00 79.75 90 ARG A CA 1
ATOM 708 C C . ARG A 1 90 ? -8.994 -9.188 3.467 1.00 79.75 90 ARG A C 1
ATOM 710 O O . ARG A 1 90 ? -8.057 -9.978 3.380 1.00 79.75 90 ARG A O 1
ATOM 717 N N . ALA A 1 91 ? -9.569 -8.623 2.405 1.00 72.62 91 ALA A N 1
ATOM 718 C CA . ALA A 1 91 ? -9.123 -8.827 1.027 1.00 72.62 91 ALA A CA 1
ATOM 719 C C . ALA A 1 91 ? -7.962 -7.898 0.635 1.00 72.62 91 ALA A C 1
ATOM 721 O O . ALA A 1 91 ? -7.320 -8.108 -0.393 1.00 72.62 91 ALA A O 1
ATOM 722 N N . ASN A 1 92 ? -7.692 -6.867 1.436 1.00 72.12 92 ASN A N 1
ATOM 723 C CA . ASN A 1 92 ? -6.658 -5.896 1.149 1.00 72.12 92 ASN A CA 1
ATOM 724 C C . ASN A 1 92 ? -5.328 -6.345 1.780 1.00 72.12 92 ASN A C 1
ATOM 726 O O . ASN A 1 92 ? -5.086 -6.179 2.970 1.00 72.12 92 ASN A O 1
ATOM 730 N N . LEU A 1 93 ? -4.459 -6.936 0.959 1.00 69.44 93 LEU A N 1
ATOM 731 C CA . LEU A 1 93 ? -3.135 -7.413 1.376 1.00 69.44 93 LEU A CA 1
ATOM 732 C C . LEU A 1 93 ? -2.241 -6.284 1.920 1.00 69.44 93 LEU A C 1
ATOM 734 O O . LEU A 1 93 ? -1.479 -6.505 2.860 1.00 69.44 93 LEU A O 1
ATOM 738 N N . GLU A 1 94 ? -2.406 -5.066 1.401 1.00 66.94 94 GLU A N 1
ATOM 739 C CA . GLU A 1 94 ? -1.739 -3.852 1.885 1.00 66.94 94 GLU A CA 1
ATOM 740 C C . GLU A 1 94 ? -2.082 -3.584 3.358 1.00 66.94 94 GLU A C 1
ATOM 742 O O . GLU A 1 94 ? -1.210 -3.356 4.192 1.00 66.94 94 GLU A O 1
ATOM 747 N N . TRP A 1 95 ? -3.367 -3.730 3.697 1.00 68.38 95 TRP A N 1
ATOM 748 C CA . TRP A 1 95 ? -3.912 -3.653 5.057 1.00 68.38 95 TRP A CA 1
ATOM 749 C C . TRP A 1 95 ? -3.514 -4.819 5.959 1.00 68.38 95 TRP A C 1
ATOM 751 O O . TRP A 1 95 ? -3.987 -4.890 7.081 1.00 68.38 95 TRP A O 1
ATOM 761 N N . ARG A 1 96 ? -2.717 -5.776 5.497 1.00 67.38 96 ARG A N 1
ATOM 762 C CA . ARG A 1 96 ? -2.252 -6.904 6.315 1.00 67.38 96 ARG A CA 1
ATOM 763 C C . ARG A 1 96 ? -0.730 -6.928 6.427 1.00 67.38 96 ARG A C 1
ATOM 765 O O . ARG A 1 96 ? -0.157 -7.935 6.825 1.00 67.38 96 ARG A O 1
ATOM 772 N N . GLY A 1 97 ? -0.071 -5.834 6.035 1.00 61.19 97 GLY A N 1
ATOM 773 C CA . GLY A 1 97 ? 1.387 -5.746 5.998 1.00 61.19 97 GLY A CA 1
ATOM 774 C C . GLY A 1 97 ? 2.021 -6.531 4.847 1.00 61.19 97 GLY A C 1
ATOM 775 O O . GLY A 1 97 ? 3.242 -6.536 4.723 1.00 61.19 97 GLY A O 1
ATOM 776 N N . PHE A 1 98 ? 1.225 -7.135 3.955 1.00 62.00 98 PHE A N 1
ATOM 777 C CA . PHE A 1 98 ? 1.707 -7.723 2.705 1.00 62.00 98 PHE A CA 1
ATOM 778 C C . PHE A 1 98 ? 1.819 -6.631 1.638 1.00 62.00 98 PHE A C 1
ATOM 780 O O . PHE A 1 98 ? 1.225 -6.701 0.561 1.00 62.00 98 PHE A O 1
ATOM 787 N N . PHE A 1 99 ? 2.603 -5.604 1.955 1.00 57.06 99 PHE A N 1
ATOM 788 C CA . PHE A 1 99 ? 3.112 -4.645 0.987 1.00 57.06 99 PHE A CA 1
ATOM 789 C C . PHE A 1 99 ? 4.271 -5.312 0.246 1.00 57.06 99 PHE A C 1
ATOM 791 O O . PHE A 1 99 ? 5.435 -4.944 0.377 1.00 57.06 99 PHE A O 1
ATOM 798 N N . GLU A 1 100 ? 3.981 -6.357 -0.524 1.00 51.19 100 GLU A N 1
ATOM 799 C CA . GLU A 1 100 ? 4.919 -6.667 -1.582 1.00 51.19 100 GLU A CA 1
ATOM 800 C C . GLU A 1 100 ? 4.720 -5.570 -2.625 1.00 51.19 100 GLU A C 1
ATOM 802 O O . GLU A 1 100 ? 3.672 -5.493 -3.272 1.00 51.19 100 GLU A O 1
ATOM 807 N N . ASP A 1 101 ? 5.724 -4.711 -2.778 1.00 50.88 101 ASP A N 1
ATOM 808 C CA . ASP A 1 101 ? 5.914 -3.894 -3.972 1.00 50.88 101 ASP A CA 1
ATOM 809 C C . ASP A 1 101 ? 6.169 -4.874 -5.134 1.00 50.88 101 ASP A C 1
ATOM 811 O O . ASP A 1 101 ? 7.287 -5.019 -5.630 1.00 50.88 101 ASP A O 1
ATO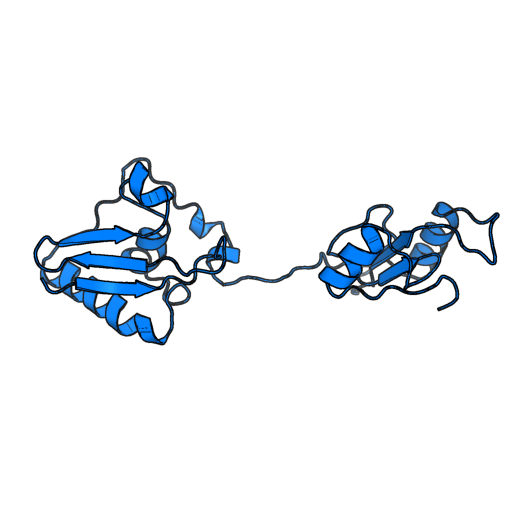M 815 N N . LYS A 1 102 ? 5.153 -5.683 -5.490 1.00 53.09 102 LYS A N 1
ATOM 816 C CA . LYS A 1 102 ? 5.219 -6.693 -6.543 1.00 53.09 102 LYS A CA 1
ATOM 817 C C . LYS A 1 102 ? 5.255 -5.916 -7.842 1.00 53.09 102 LYS A C 1
ATOM 819 O O . LYS A 1 102 ? 4.259 -5.807 -8.558 1.00 53.09 102 LYS A O 1
ATOM 824 N N . ARG A 1 103 ? 6.430 -5.382 -8.178 1.00 64.38 103 ARG A N 1
ATOM 825 C CA . ARG A 1 103 ? 6.799 -5.189 -9.571 1.00 64.38 103 ARG A CA 1
ATOM 826 C C . ARG A 1 103 ? 6.482 -6.518 -10.242 1.00 64.38 103 ARG A C 1
ATOM 828 O O . ARG A 1 103 ? 7.064 -7.544 -9.880 1.00 64.38 103 ARG A O 1
ATOM 835 N N . ALA A 1 104 ? 5.476 -6.510 -11.119 1.00 72.38 104 ALA A N 1
ATOM 836 C CA . ALA A 1 104 ? 5.072 -7.700 -11.850 1.00 72.38 104 ALA A CA 1
ATOM 837 C C . ALA A 1 104 ? 6.336 -8.364 -12.397 1.00 72.38 104 ALA A C 1
ATOM 839 O O . ALA A 1 104 ? 7.130 -7.729 -13.090 1.00 72.38 104 ALA A O 1
ATOM 840 N N . THR A 1 105 ? 6.571 -9.594 -11.963 1.00 82.56 105 THR A N 1
ATOM 841 C CA . THR A 1 105 ? 7.802 -10.310 -12.262 1.00 82.56 105 THR A CA 1
ATOM 842 C C . THR A 1 105 ? 7.540 -11.175 -13.479 1.00 82.56 105 THR A C 1
ATOM 844 O O . THR A 1 105 ? 6.553 -11.908 -13.521 1.00 82.56 105 THR A O 1
ATOM 847 N N . TRP A 1 106 ? 8.397 -11.067 -14.487 1.00 86.38 106 TRP A N 1
ATOM 848 C CA . TRP A 1 106 ? 8.192 -11.744 -15.761 1.00 86.38 106 TRP A CA 1
ATOM 849 C C . TRP A 1 106 ? 8.993 -13.037 -15.797 1.00 86.38 106 TRP A C 1
ATOM 851 O O . TRP A 1 106 ? 10.129 -13.079 -15.326 1.00 86.38 106 TRP A O 1
ATOM 861 N N . TYR A 1 107 ? 8.398 -14.088 -16.358 1.00 89.88 107 TYR A N 1
ATOM 862 C CA . TYR A 1 107 ? 9.019 -15.403 -16.470 1.00 89.88 107 TYR A CA 1
ATOM 863 C C . TYR A 1 107 ? 8.966 -15.910 -17.911 1.00 89.88 107 TYR A C 1
ATOM 865 O O . TYR A 1 107 ? 7.978 -15.701 -18.614 1.00 89.88 107 TYR A O 1
ATOM 873 N N . ARG A 1 108 ? 10.020 -16.613 -18.328 1.00 90.19 108 ARG A N 1
ATOM 874 C CA . ARG A 1 108 ? 10.087 -17.396 -19.569 1.00 90.19 108 ARG A CA 1
ATOM 875 C C . ARG A 1 108 ? 10.774 -18.715 -19.248 1.00 90.19 108 ARG A C 1
ATOM 877 O O . ARG A 1 108 ? 11.815 -18.714 -18.595 1.00 90.19 108 ARG A O 1
ATOM 884 N N . ASP A 1 109 ? 10.145 -19.828 -19.614 1.00 91.38 109 ASP A N 1
ATOM 885 C CA . ASP A 1 109 ? 10.635 -21.185 -19.327 1.00 91.38 109 ASP A CA 1
ATOM 886 C C . ASP A 1 109 ? 10.989 -21.406 -17.842 1.00 91.38 109 ASP A C 1
ATOM 888 O O . ASP A 1 109 ? 12.021 -21.975 -17.490 1.00 91.38 109 ASP A O 1
ATOM 892 N N . GLY A 1 110 ? 10.147 -20.876 -16.945 1.00 89.06 110 GLY A N 1
ATOM 893 C CA . GLY A 1 110 ? 10.325 -20.976 -15.491 1.00 89.06 110 GLY A CA 1
ATOM 894 C C . GLY A 1 110 ? 11.435 -20.095 -14.903 1.00 89.06 110 GLY A C 1
ATOM 895 O O . GLY A 1 110 ? 11.634 -20.101 -13.690 1.00 89.06 110 GLY A O 1
ATOM 896 N N . LYS A 1 111 ? 12.141 -19.302 -15.718 1.00 90.81 111 LYS A N 1
ATOM 897 C CA . LYS A 1 111 ? 13.198 -18.386 -15.268 1.00 90.81 111 LYS A CA 1
ATOM 898 C C . LYS A 1 111 ? 12.702 -16.949 -15.261 1.00 90.81 111 LYS A C 1
ATOM 900 O O . LYS A 1 111 ? 12.035 -16.519 -16.200 1.00 90.81 111 LYS A O 1
ATOM 905 N N . LYS A 1 112 ? 13.051 -16.204 -14.210 1.00 90.19 112 LYS A N 1
ATOM 906 C CA . LYS A 1 112 ? 12.798 -14.761 -14.139 1.00 90.19 112 LYS A CA 1
ATOM 907 C C . LYS A 1 112 ? 13.572 -14.060 -15.256 1.00 90.19 112 LYS A C 1
ATOM 909 O O . LYS A 1 112 ? 14.773 -14.286 -15.394 1.00 90.19 112 LYS A O 1
ATOM 914 N N . ILE A 1 113 ? 12.891 -13.201 -16.006 1.00 94.12 113 ILE A N 1
ATOM 915 C CA . ILE A 1 113 ? 13.481 -12.375 -17.059 1.00 94.12 113 ILE A CA 1
ATOM 916 C C . ILE A 1 113 ? 13.308 -10.883 -16.746 1.00 94.12 113 ILE A C 1
ATOM 918 O O . ILE A 1 113 ? 12.290 -10.500 -16.164 1.00 94.12 113 ILE A O 1
ATOM 922 N N . PRO A 1 114 ? 14.282 -10.036 -17.118 1.00 95.25 114 PRO A N 1
ATOM 923 C CA . PRO A 1 114 ? 14.185 -8.593 -16.928 1.00 95.25 114 PRO A CA 1
ATOM 924 C C . PRO A 1 114 ? 13.169 -7.960 -17.887 1.00 95.25 114 PRO A C 1
ATOM 926 O O . PRO A 1 114 ? 13.084 -8.343 -19.054 1.00 95.25 114 PRO A O 1
ATOM 929 N N . ALA A 1 115 ? 12.431 -6.955 -17.424 1.00 95.88 115 ALA A N 1
ATOM 930 C CA . ALA A 1 115 ? 11.508 -6.162 -18.227 1.00 95.88 115 ALA A CA 1
ATOM 931 C C . ALA A 1 115 ? 12.089 -4.807 -18.631 1.00 95.88 115 ALA A C 1
ATOM 933 O O . ALA A 1 115 ? 12.597 -4.055 -17.799 1.00 95.88 115 ALA A O 1
ATOM 934 N N . VAL A 1 116 ? 11.944 -4.463 -19.911 1.00 96.62 116 VAL A N 1
ATOM 935 C CA . VAL A 1 116 ? 12.491 -3.239 -20.501 1.00 96.62 116 VAL A CA 1
ATOM 936 C C . VAL A 1 116 ? 11.434 -2.464 -21.283 1.00 96.62 116 VAL A C 1
ATOM 938 O O . VAL A 1 116 ? 10.572 -3.038 -21.952 1.00 96.62 116 VAL A O 1
ATOM 941 N N . CYS A 1 117 ? 11.506 -1.135 -21.219 1.00 96.00 117 CYS A N 1
ATOM 942 C CA . CYS A 1 117 ? 10.713 -0.233 -22.053 1.00 96.00 117 CYS A CA 1
ATOM 943 C C . CYS A 1 117 ? 11.617 0.803 -22.722 1.00 96.00 117 CYS A C 1
ATOM 945 O O . CYS A 1 117 ? 12.479 1.393 -22.079 1.00 96.00 117 CYS A O 1
ATOM 947 N N . PHE A 1 118 ? 11.341 1.105 -23.990 1.00 95.56 118 PHE A N 1
ATOM 948 C CA . PHE A 1 118 ? 12.054 2.121 -24.764 1.00 95.56 118 PHE A CA 1
ATOM 949 C C . PHE A 1 118 ? 11.232 3.413 -24.881 1.00 95.56 118 PHE A C 1
ATOM 951 O O . PHE A 1 118 ? 10.016 3.387 -25.124 1.00 95.56 118 PHE A O 1
ATOM 958 N N . THR A 1 119 ? 11.890 4.561 -24.737 1.00 93.19 119 THR A N 1
ATOM 959 C CA . THR A 1 119 ? 11.301 5.895 -24.898 1.00 93.19 119 THR A CA 1
ATOM 960 C C . THR A 1 119 ? 12.238 6.834 -25.662 1.00 93.19 119 THR A C 1
ATOM 962 O O . THR A 1 119 ? 13.454 6.673 -25.649 1.00 93.19 119 THR A O 1
ATOM 965 N N . GLY A 1 120 ? 11.677 7.827 -26.355 1.00 90.25 120 GLY A N 1
ATOM 966 C CA . GLY A 1 120 ? 12.451 8.707 -27.238 1.00 90.25 120 GLY A CA 1
ATOM 967 C C . GLY A 1 120 ? 12.970 8.005 -28.502 1.00 90.25 120 GLY A C 1
ATOM 968 O O . GLY A 1 120 ? 12.519 6.910 -28.839 1.00 90.25 120 GLY A O 1
ATOM 969 N N . LYS A 1 121 ? 13.880 8.671 -29.220 1.00 90.69 121 LYS A N 1
ATOM 970 C CA . LYS A 1 121 ? 14.572 8.151 -30.414 1.00 90.69 121 LYS A CA 1
ATOM 971 C C . LYS A 1 121 ? 16.033 7.838 -30.087 1.00 90.69 121 LYS A C 1
ATOM 973 O O . LYS A 1 121 ? 16.635 8.570 -29.304 1.00 90.69 121 LYS A O 1
ATOM 978 N N . ASP A 1 122 ? 16.594 6.803 -30.703 1.00 93.06 122 ASP A N 1
ATOM 979 C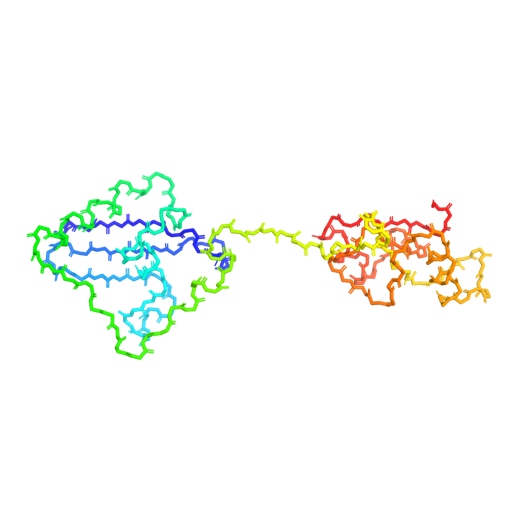 CA . ASP A 1 122 ? 18.040 6.570 -30.686 1.00 93.06 122 ASP A CA 1
ATOM 980 C C . ASP A 1 122 ? 18.722 7.636 -31.575 1.00 93.06 122 ASP A C 1
ATOM 982 O O . ASP A 1 122 ? 18.421 7.701 -32.772 1.00 93.06 122 ASP A O 1
ATOM 986 N N . PRO A 1 123 ? 19.596 8.497 -31.020 1.00 89.56 123 PRO A N 1
ATOM 987 C CA . PRO A 1 123 ? 20.271 9.539 -31.788 1.00 89.56 123 PRO A CA 1
ATOM 988 C C . PRO A 1 123 ? 21.292 8.984 -32.794 1.00 89.56 123 PRO A C 1
ATOM 990 O O . PRO A 1 123 ? 21.547 9.638 -33.803 1.00 89.56 123 PRO A O 1
ATOM 993 N N . LYS A 1 124 ? 21.852 7.790 -32.558 1.00 91.25 124 LYS A N 1
ATOM 994 C CA . LYS A 1 124 ? 22.818 7.139 -33.458 1.00 91.25 124 LYS A CA 1
ATOM 995 C C . LYS A 1 124 ? 22.140 6.320 -34.550 1.00 91.25 124 LYS A C 1
ATOM 997 O O . LYS A 1 124 ? 22.692 6.180 -35.636 1.00 91.25 124 LYS A O 1
ATOM 1002 N N . ASN A 1 125 ? 20.930 5.826 -34.290 1.00 92.62 125 ASN A N 1
ATOM 1003 C CA . ASN A 1 125 ? 20.152 5.032 -35.242 1.00 92.62 125 ASN A CA 1
ATOM 1004 C C . ASN A 1 125 ? 18.757 5.639 -35.482 1.00 92.62 125 ASN A C 1
ATOM 1006 O O . ASN A 1 125 ? 17.742 4.995 -35.203 1.00 92.62 125 ASN A O 1
ATOM 1010 N N . PRO A 1 126 ? 18.655 6.858 -36.047 1.00 89.94 126 PRO A N 1
ATOM 1011 C CA . PRO A 1 126 ? 17.385 7.586 -36.148 1.00 89.94 126 PRO A CA 1
ATOM 1012 C C . PRO A 1 126 ? 16.330 6.898 -37.030 1.00 89.94 126 PRO A C 1
ATOM 1014 O O . PRO A 1 126 ? 15.141 7.188 -36.898 1.00 89.94 126 PRO A O 1
ATOM 1017 N N . GLN A 1 127 ? 16.754 5.994 -37.919 1.00 92.38 127 GLN A N 1
ATOM 1018 C CA . GLN A 1 127 ? 15.868 5.209 -38.788 1.00 92.38 127 GLN A CA 1
ATOM 1019 C C . GLN A 1 127 ? 15.287 3.973 -38.092 1.00 92.38 127 GLN A C 1
ATOM 1021 O O . GLN A 1 127 ? 14.307 3.391 -38.561 1.00 92.38 127 GLN A O 1
ATOM 1026 N N . LYS A 1 128 ? 15.877 3.548 -36.971 1.00 93.62 128 LYS A N 1
ATOM 1027 C CA . LYS A 1 128 ? 15.449 2.346 -36.270 1.00 93.62 128 LYS A CA 1
ATOM 1028 C C . LYS A 1 128 ? 14.236 2.660 -35.405 1.00 93.62 128 LYS A C 1
ATOM 1030 O O . LYS A 1 128 ? 14.254 3.521 -34.527 1.00 93.62 128 LYS A O 1
ATOM 1035 N N . SER A 1 129 ? 13.137 1.963 -35.680 1.00 93.56 129 SER A N 1
ATOM 1036 C CA . SER A 1 129 ? 11.884 2.189 -34.965 1.00 93.56 129 SER A CA 1
ATOM 1037 C C . SER A 1 129 ? 11.927 1.602 -33.552 1.00 93.56 129 SER A C 1
ATOM 1039 O O . SER A 1 129 ? 12.568 0.584 -33.298 1.00 93.56 129 SER A O 1
ATOM 1041 N N . ARG A 1 130 ? 11.137 2.174 -32.636 1.00 92.06 130 ARG A N 1
ATOM 1042 C CA . ARG A 1 130 ? 10.928 1.612 -31.289 1.00 92.06 130 ARG A CA 1
ATOM 1043 C C . ARG A 1 130 ? 10.490 0.141 -31.325 1.00 92.06 130 ARG A C 1
ATOM 1045 O O . ARG A 1 130 ? 10.890 -0.638 -30.470 1.00 92.06 130 ARG A O 1
ATOM 1052 N N . SER A 1 131 ? 9.670 -0.238 -32.305 1.00 93.94 131 SER A N 1
ATOM 1053 C CA . SER A 1 131 ? 9.205 -1.620 -32.470 1.00 93.94 131 SER A CA 1
ATOM 1054 C C . SER A 1 131 ? 10.351 -2.589 -32.762 1.00 93.94 131 SER A C 1
ATOM 1056 O O . SER A 1 131 ? 10.317 -3.709 -32.266 1.00 93.94 131 SER A O 1
ATOM 1058 N N . SER A 1 132 ? 11.372 -2.151 -33.503 1.00 95.19 132 SER A N 1
ATOM 1059 C CA . SER A 1 132 ? 12.568 -2.956 -33.771 1.00 95.19 132 SER A CA 1
ATOM 1060 C C . SER A 1 132 ? 13.374 -3.208 -32.492 1.00 95.19 132 SER A C 1
ATOM 1062 O O . SER A 1 132 ? 13.721 -4.352 -32.223 1.00 95.19 132 SER A O 1
ATOM 1064 N N . TYR A 1 133 ? 13.570 -2.197 -31.637 1.00 95.94 133 TYR A N 1
ATOM 1065 C CA . TYR A 1 133 ? 14.226 -2.400 -30.334 1.00 95.94 133 TYR A CA 1
ATOM 1066 C C . TYR A 1 133 ? 13.452 -3.343 -29.412 1.00 95.94 133 TYR A C 1
ATOM 1068 O O . TYR A 1 133 ? 14.053 -4.163 -28.725 1.00 95.94 133 TYR A O 1
ATOM 1076 N N . LEU A 1 134 ? 12.119 -3.257 -29.408 1.00 95.88 134 LEU A N 1
ATOM 1077 C CA . LEU A 1 134 ? 11.289 -4.171 -28.622 1.00 95.88 134 LEU A CA 1
ATOM 1078 C C . LEU A 1 134 ? 11.454 -5.625 -29.089 1.00 95.88 134 LEU A C 1
ATOM 1080 O O . LEU A 1 134 ? 11.585 -6.512 -28.254 1.00 95.88 134 LEU A O 1
ATOM 1084 N N . GLN A 1 135 ? 11.483 -5.865 -30.403 1.00 96.31 135 GLN A N 1
ATOM 1085 C CA . GLN A 1 135 ? 11.715 -7.201 -30.963 1.00 96.31 135 GLN A CA 1
ATOM 1086 C C . GLN A 1 135 ? 13.113 -7.729 -30.628 1.00 96.31 135 GLN A C 1
ATOM 1088 O O . GLN A 1 135 ? 13.254 -8.886 -30.246 1.00 96.31 135 GLN A O 1
ATOM 1093 N N . GLU A 1 136 ? 14.144 -6.887 -30.722 1.00 96.12 136 GLU A N 1
ATOM 1094 C CA . GLU A 1 136 ? 15.513 -7.280 -30.372 1.00 96.12 136 GLU A CA 1
ATOM 1095 C C . GLU A 1 136 ? 15.673 -7.598 -28.886 1.00 96.12 136 GLU A C 1
ATOM 1097 O O . GLU A 1 136 ? 16.327 -8.579 -28.537 1.00 96.12 136 GLU A O 1
ATOM 1102 N N . ALA A 1 137 ? 15.072 -6.795 -28.006 1.00 95.88 137 ALA A N 1
ATOM 1103 C CA . ALA A 1 137 ? 15.080 -7.057 -26.573 1.00 95.88 137 ALA A CA 1
ATOM 1104 C C . ALA A 1 137 ? 14.372 -8.379 -26.246 1.00 95.88 137 ALA A C 1
ATOM 1106 O O . ALA A 1 137 ? 14.902 -9.192 -25.488 1.00 95.88 137 ALA A O 1
ATOM 1107 N N . ASP A 1 138 ? 13.214 -8.625 -26.864 1.00 95.62 138 ASP A N 1
ATOM 1108 C CA . ASP A 1 138 ? 12.470 -9.871 -26.685 1.00 95.62 138 ASP A CA 1
ATOM 1109 C C . ASP A 1 138 ? 13.267 -11.098 -27.157 1.00 95.62 138 ASP A C 1
ATOM 1111 O O . ASP A 1 138 ? 13.381 -12.086 -26.425 1.00 95.62 138 ASP A O 1
ATOM 1115 N N . ALA A 1 139 ? 13.915 -10.998 -28.322 1.00 95.75 139 ALA A N 1
ATOM 1116 C CA . ALA A 1 139 ? 14.800 -12.033 -28.857 1.00 95.75 139 ALA A CA 1
ATOM 1117 C C . ALA A 1 139 ? 16.027 -12.293 -27.962 1.00 95.75 139 ALA A C 1
ATOM 1119 O O . ALA A 1 139 ? 16.519 -13.418 -27.901 1.00 95.75 139 ALA A O 1
ATOM 1120 N N . LYS A 1 140 ? 16.498 -11.277 -27.229 1.00 95.44 140 LYS A N 1
ATOM 1121 C CA . LYS A 1 140 ? 17.595 -11.380 -26.250 1.00 95.44 140 LYS A CA 1
ATOM 1122 C C . LYS A 1 140 ? 17.150 -11.860 -24.863 1.00 95.44 140 LYS A C 1
ATOM 1124 O O . LYS A 1 140 ? 17.967 -11.899 -23.947 1.00 95.44 140 LYS A O 1
ATOM 1129 N N . GLY A 1 141 ? 15.883 -12.237 -24.692 1.00 95.44 141 GLY A N 1
ATOM 1130 C CA . GLY A 1 141 ? 15.383 -12.810 -23.441 1.00 95.44 141 GLY A CA 1
ATOM 1131 C C . GLY A 1 141 ? 14.804 -11.800 -22.452 1.00 95.44 141 GLY A C 1
ATOM 1132 O O . GLY A 1 141 ? 14.540 -12.175 -21.314 1.00 95.44 141 GLY A O 1
ATOM 1133 N N . PHE A 1 142 ? 14.583 -10.548 -22.855 1.00 96.38 142 PHE A N 1
ATOM 1134 C CA . PHE A 1 142 ? 13.883 -9.562 -22.031 1.00 96.38 142 PHE A CA 1
ATOM 1135 C C . PHE A 1 142 ? 12.370 -9.654 -22.239 1.00 96.38 142 PHE A C 1
ATOM 1137 O O . PHE A 1 142 ? 11.889 -10.050 -23.297 1.00 96.38 142 PHE A O 1
ATOM 1144 N N . HIS A 1 143 ? 11.598 -9.196 -21.259 1.00 96.31 143 HIS A N 1
ATOM 1145 C CA . HIS A 1 143 ? 10.209 -8.824 -21.480 1.00 96.31 143 HIS A CA 1
ATOM 1146 C C . HIS A 1 143 ? 10.150 -7.391 -22.029 1.00 96.31 143 HIS A C 1
ATOM 1148 O O . HIS A 1 143 ? 10.354 -6.418 -21.301 1.00 96.31 143 HIS A O 1
ATOM 1154 N N . ALA A 1 144 ? 9.879 -7.247 -23.325 1.00 95.56 144 ALA A N 1
ATOM 1155 C CA . ALA A 1 144 ? 9.826 -5.949 -23.988 1.00 95.56 144 ALA A CA 1
ATOM 1156 C C . ALA A 1 144 ? 8.413 -5.337 -23.931 1.00 95.56 144 ALA A C 1
ATOM 1158 O O . ALA A 1 144 ? 7.503 -5.764 -24.644 1.00 95.56 144 ALA A O 1
ATOM 1159 N N . SER A 1 145 ? 8.224 -4.289 -23.125 1.00 93.88 145 SER A N 1
ATOM 1160 C CA . SER A 1 145 ? 6.925 -3.620 -22.974 1.00 93.88 145 SER A CA 1
ATOM 1161 C C . SER A 1 145 ? 6.818 -2.340 -23.808 1.00 93.88 145 SER A C 1
ATOM 1163 O O . SER A 1 145 ? 7.696 -1.475 -23.813 1.00 93.88 145 SER A O 1
ATOM 1165 N N . LYS A 1 146 ? 5.670 -2.162 -24.476 1.00 92.81 146 LYS A N 1
ATOM 1166 C CA . LYS A 1 146 ? 5.303 -0.902 -25.155 1.00 92.81 146 LYS A CA 1
ATOM 1167 C C . LYS A 1 146 ? 4.846 0.188 -24.182 1.00 92.81 146 LYS A C 1
ATOM 1169 O O . LYS A 1 146 ? 4.879 1.373 -24.547 1.00 92.81 146 LYS A O 1
ATOM 1174 N N . LEU A 1 147 ? 4.373 -0.219 -23.003 1.00 91.62 147 LEU A N 1
ATOM 1175 C CA . LEU A 1 147 ? 3.788 0.632 -21.974 1.00 91.62 147 LEU A CA 1
ATOM 1176 C C . LEU A 1 147 ? 4.783 0.835 -20.831 1.00 91.62 147 LEU A C 1
ATOM 1178 O O . LEU A 1 147 ? 5.459 -0.094 -20.398 1.00 91.62 147 LEU A O 1
ATOM 1182 N N . PHE A 1 148 ? 4.843 2.066 -20.336 1.00 92.19 148 PHE A N 1
ATOM 1183 C CA . PHE A 1 148 ? 5.649 2.409 -19.174 1.00 92.19 148 PHE A CA 1
ATOM 1184 C C . PHE A 1 148 ? 4.854 2.125 -17.892 1.00 92.19 148 PHE A C 1
ATOM 1186 O O . PHE A 1 148 ? 3.733 2.614 -17.753 1.00 92.19 148 PHE A O 1
ATOM 1193 N N . CYS A 1 149 ? 5.420 1.346 -16.970 1.00 89.88 149 CYS A N 1
ATOM 1194 C CA . CYS A 1 149 ? 4.785 0.959 -15.710 1.00 89.88 149 CYS A CA 1
ATOM 1195 C C . CYS A 1 149 ? 5.827 0.699 -14.607 1.00 89.88 149 CYS A C 1
ATOM 1197 O O . CYS A 1 149 ? 7.021 0.589 -14.878 1.00 89.88 149 CYS A O 1
ATOM 1199 N N . LYS A 1 150 ? 5.364 0.579 -13.354 1.00 88.19 150 LYS A N 1
ATOM 1200 C CA . LYS A 1 150 ? 6.209 0.322 -12.171 1.00 88.19 150 LYS A CA 1
ATOM 1201 C C . LYS A 1 150 ? 6.934 -1.026 -12.197 1.00 88.19 150 LYS A C 1
ATOM 1203 O O . LYS A 1 150 ? 7.909 -1.201 -11.482 1.00 88.19 150 LYS A O 1
ATOM 1208 N N . SER A 1 151 ? 6.452 -1.978 -12.994 1.00 89.62 151 SER A N 1
ATOM 1209 C CA . SER A 1 151 ? 6.989 -3.340 -13.062 1.00 89.62 151 SER A CA 1
ATOM 1210 C C . SER A 1 151 ? 8.165 -3.508 -14.024 1.00 89.62 151 SER A C 1
ATOM 1212 O O . SER A 1 151 ? 8.534 -4.636 -14.330 1.00 89.62 151 SER A O 1
ATOM 1214 N N . LEU A 1 152 ? 8.691 -2.416 -14.576 1.00 93.44 152 LEU A N 1
ATOM 1215 C CA . LEU A 1 152 ? 9.874 -2.462 -15.424 1.00 93.44 152 LEU A CA 1
ATOM 1216 C C . LEU A 1 152 ? 11.128 -2.588 -14.557 1.00 93.44 152 LEU A C 1
ATOM 1218 O O . LEU A 1 152 ? 11.217 -1.975 -13.492 1.00 93.44 152 LEU A O 1
ATOM 1222 N N . ASP A 1 153 ? 12.105 -3.342 -15.048 1.00 94.62 153 ASP A N 1
ATOM 1223 C CA . ASP A 1 153 ? 13.434 -3.405 -14.447 1.00 94.62 153 ASP A CA 1
ATOM 1224 C C . ASP A 1 153 ? 14.340 -2.312 -15.022 1.00 94.62 153 ASP A C 1
ATOM 1226 O O . ASP A 1 153 ? 15.202 -1.815 -14.308 1.00 94.62 153 ASP A O 1
ATOM 1230 N N . ILE A 1 154 ? 14.142 -1.918 -16.289 1.00 95.50 154 ILE A N 1
ATOM 1231 C CA . ILE A 1 154 ? 14.963 -0.920 -16.992 1.00 95.50 154 ILE A CA 1
ATOM 1232 C C . ILE A 1 154 ? 14.095 -0.051 -17.917 1.00 95.50 154 ILE A C 1
ATOM 1234 O O . ILE A 1 154 ? 13.162 -0.527 -18.574 1.00 95.50 154 ILE A O 1
ATOM 1238 N N . VAL A 1 155 ? 14.438 1.233 -18.027 1.00 96.12 155 VAL A N 1
ATOM 1239 C CA . VAL A 1 155 ? 13.953 2.124 -19.090 1.00 96.12 155 VAL A CA 1
ATOM 1240 C C . VAL A 1 155 ? 15.124 2.563 -19.957 1.00 96.12 155 VAL A C 1
ATOM 1242 O O . VAL A 1 155 ? 16.100 3.090 -19.445 1.00 96.12 155 VAL A O 1
ATOM 1245 N N . VAL A 1 156 ? 15.006 2.423 -21.274 1.00 96.12 156 VAL A N 1
ATOM 1246 C CA . VAL A 1 156 ? 15.988 2.948 -22.231 1.00 96.12 156 VAL A CA 1
ATOM 1247 C C . VAL A 1 156 ? 15.444 4.232 -22.849 1.00 96.12 156 VAL A C 1
ATOM 1249 O O . VAL A 1 156 ? 14.321 4.255 -23.365 1.00 96.12 156 VAL A O 1
ATOM 1252 N N . ALA A 1 157 ? 16.213 5.314 -22.781 1.00 94.94 157 ALA A N 1
ATOM 1253 C CA . ALA A 1 157 ? 15.824 6.646 -23.227 1.00 94.94 157 ALA A CA 1
ATOM 1254 C C . ALA A 1 157 ? 16.877 7.274 -24.151 1.00 94.94 157 ALA A C 1
ATOM 1256 O O . ALA A 1 157 ? 18.042 6.899 -24.133 1.00 94.94 157 ALA A O 1
ATOM 1257 N N . THR A 1 158 ? 16.484 8.289 -24.933 1.00 92.56 158 THR A N 1
ATOM 1258 C CA . THR A 1 158 ? 17.430 9.089 -25.745 1.00 92.56 158 THR A CA 1
ATOM 1259 C C . THR A 1 158 ? 18.575 9.651 -24.905 1.00 92.56 158 THR A C 1
ATOM 1261 O O . THR A 1 158 ? 19.717 9.673 -25.346 1.00 92.56 158 THR A O 1
ATOM 1264 N N . SER A 1 159 ? 18.260 10.109 -23.694 1.00 88.62 159 SER A N 1
ATOM 1265 C CA . SER A 1 159 ? 19.235 10.484 -22.676 1.00 88.62 159 SER A CA 1
ATOM 1266 C C . SER A 1 159 ? 18.649 10.190 -21.290 1.00 88.62 159 SER A C 1
ATOM 1268 O O . SER A 1 159 ? 17.485 10.554 -21.053 1.00 88.62 159 SER A O 1
ATOM 1270 N N . PRO A 1 160 ? 19.428 9.605 -20.360 1.00 85.00 160 PRO A N 1
ATOM 1271 C CA . PRO A 1 160 ? 19.027 9.414 -18.964 1.00 85.00 160 PRO A CA 1
ATOM 1272 C C . PRO A 1 160 ? 18.643 10.711 -18.242 1.00 85.00 160 PRO A C 1
ATOM 1274 O O . PRO A 1 160 ? 17.889 10.686 -17.276 1.00 85.00 160 PRO A O 1
ATOM 1277 N N . LEU A 1 161 ? 19.115 11.857 -18.741 1.00 84.38 161 LEU A N 1
ATOM 1278 C CA . LEU A 1 161 ? 18.872 13.183 -18.168 1.00 84.38 161 LEU A CA 1
ATOM 1279 C C . LEU A 1 161 ? 17.646 13.887 -18.773 1.00 84.38 161 LEU A C 1
ATOM 1281 O O . LEU A 1 161 ? 17.344 15.030 -18.428 1.00 84.38 161 LEU A O 1
ATOM 1285 N N . THR A 1 162 ? 16.934 13.245 -19.705 1.00 83.25 162 THR A N 1
ATOM 1286 C CA . THR A 1 162 ? 15.821 13.900 -20.403 1.00 83.25 162 THR A CA 1
ATOM 1287 C C . THR A 1 162 ? 14.661 14.166 -19.448 1.00 83.25 162 THR A C 1
ATOM 1289 O O . THR A 1 162 ? 14.148 13.258 -18.797 1.00 83.25 162 THR A O 1
ATOM 1292 N N . ASN A 1 163 ? 14.149 15.396 -19.450 1.00 82.81 163 ASN A N 1
ATOM 1293 C CA . ASN A 1 163 ? 13.084 15.852 -18.558 1.00 82.81 163 ASN A CA 1
ATOM 1294 C C . ASN A 1 163 ? 11.667 15.378 -18.970 1.00 82.81 163 ASN A C 1
ATOM 1296 O O . ASN A 1 163 ? 10.727 16.171 -19.022 1.00 82.81 163 ASN A O 1
ATOM 1300 N N . THR A 1 164 ? 11.492 14.096 -19.306 1.00 87.56 164 THR A N 1
ATOM 1301 C CA . THR A 1 164 ? 10.180 13.532 -19.683 1.00 87.56 164 THR A CA 1
ATOM 1302 C C . THR A 1 164 ? 9.448 12.943 -18.481 1.00 87.56 164 THR A C 1
ATOM 1304 O O . THR A 1 164 ? 10.079 12.460 -17.542 1.00 87.56 164 THR A O 1
ATOM 1307 N N . ASN A 1 165 ? 8.111 12.891 -18.535 1.00 88.69 165 ASN A N 1
ATOM 1308 C CA . ASN A 1 165 ? 7.302 12.264 -17.480 1.00 88.69 165 ASN A CA 1
ATOM 1309 C C . ASN A 1 165 ? 7.736 10.817 -17.195 1.00 88.69 165 ASN A C 1
ATOM 1311 O O . ASN A 1 165 ? 7.793 10.424 -16.039 1.00 88.69 165 ASN A O 1
ATOM 1315 N N . LYS A 1 166 ? 8.115 10.046 -18.224 1.00 89.81 166 LYS A N 1
ATOM 1316 C CA . LYS A 1 166 ? 8.569 8.656 -18.053 1.00 89.81 166 LYS A CA 1
ATOM 1317 C C . LYS A 1 166 ? 9.897 8.557 -17.302 1.00 89.81 166 LYS A C 1
ATOM 1319 O O . LYS A 1 166 ? 10.011 7.726 -16.415 1.00 89.81 166 LYS A O 1
ATOM 1324 N N . VAL A 1 167 ? 10.870 9.412 -17.622 1.00 91.06 167 VAL A N 1
ATOM 1325 C CA . VAL A 1 167 ? 12.176 9.433 -16.934 1.00 91.06 167 VAL A CA 1
ATOM 1326 C C . VAL A 1 167 ? 12.012 9.895 -15.482 1.00 91.06 167 VAL A C 1
ATOM 1328 O O . VAL A 1 167 ? 12.539 9.256 -14.577 1.00 91.06 167 VAL A O 1
ATOM 1331 N N . LYS A 1 168 ? 11.194 10.929 -15.234 1.00 90.44 168 LYS A N 1
ATOM 1332 C CA . LYS A 1 168 ? 10.856 11.369 -13.868 1.00 90.44 168 LYS A CA 1
ATOM 1333 C C . LYS A 1 168 ? 10.186 10.269 -13.053 1.00 90.44 168 LYS A C 1
ATOM 1335 O O . LYS A 1 168 ? 10.563 10.030 -11.912 1.00 90.44 168 LYS A O 1
ATOM 1340 N N . SER A 1 169 ? 9.188 9.602 -13.631 1.00 91.12 169 SER A N 1
ATOM 1341 C CA . SER A 1 169 ? 8.495 8.503 -12.962 1.00 91.12 169 SER A CA 1
ATOM 1342 C C . SER A 1 169 ? 9.414 7.304 -12.731 1.00 91.12 169 SER A C 1
ATOM 1344 O O . SER A 1 169 ? 9.317 6.689 -11.678 1.00 91.12 169 SER A O 1
ATOM 1346 N N . ALA A 1 170 ? 10.323 6.994 -13.662 1.00 91.75 170 ALA A N 1
ATOM 1347 C CA . ALA A 1 170 ? 11.317 5.939 -13.479 1.00 91.75 170 ALA A CA 1
ATOM 1348 C C . ALA A 1 170 ? 12.222 6.239 -12.276 1.00 91.75 170 ALA A C 1
ATOM 1350 O O . ALA A 1 170 ? 12.371 5.385 -11.406 1.00 91.75 170 ALA A O 1
ATOM 1351 N N . ALA A 1 171 ? 12.719 7.476 -12.161 1.00 87.38 171 ALA A N 1
ATOM 1352 C CA . ALA A 1 171 ? 13.495 7.920 -11.004 1.00 87.38 171 ALA A CA 1
ATOM 1353 C C . ALA A 1 171 ? 12.693 7.822 -9.693 1.00 87.38 171 ALA A C 1
ATOM 1355 O O . ALA A 1 171 ? 13.175 7.251 -8.721 1.00 87.38 171 ALA A O 1
ATOM 1356 N N . ALA A 1 172 ? 11.440 8.292 -9.680 1.00 85.31 172 ALA A N 1
ATOM 1357 C CA . ALA A 1 172 ? 10.564 8.204 -8.506 1.00 85.31 172 ALA A CA 1
ATOM 1358 C C . ALA A 1 172 ? 10.266 6.759 -8.067 1.00 85.31 172 ALA A C 1
ATOM 1360 O O . ALA A 1 172 ? 9.898 6.524 -6.919 1.00 85.31 172 ALA A O 1
ATOM 1361 N N . TRP A 1 173 ? 10.390 5.792 -8.978 1.00 88.44 173 TRP A N 1
ATOM 1362 C CA . TRP A 1 173 ? 10.164 4.374 -8.706 1.00 88.44 173 TRP A CA 1
ATOM 1363 C C . TRP A 1 173 ? 11.459 3.580 -8.548 1.00 88.44 173 TRP A C 1
ATOM 1365 O O . TRP A 1 173 ? 11.380 2.360 -8.454 1.00 88.44 173 TRP A O 1
ATOM 1375 N N . ASN A 1 174 ? 12.628 4.231 -8.513 1.00 90.50 174 ASN A N 1
ATOM 1376 C CA . ASN A 1 174 ? 13.940 3.576 -8.491 1.00 90.50 174 ASN A CA 1
ATOM 1377 C C . ASN A 1 174 ? 14.087 2.539 -9.622 1.00 90.50 174 ASN A C 1
ATOM 1379 O O . ASN A 1 174 ? 14.467 1.386 -9.394 1.00 90.50 174 ASN A O 1
ATOM 1383 N N . ILE A 1 175 ? 13.700 2.923 -10.840 1.00 93.69 175 ILE A N 1
ATOM 1384 C CA . ILE A 1 175 ? 13.923 2.148 -12.063 1.00 93.69 175 ILE A CA 1
ATOM 1385 C C . ILE A 1 175 ? 15.097 2.799 -12.808 1.00 93.69 175 ILE A C 1
ATOM 1387 O O . ILE A 1 175 ? 15.005 3.988 -13.131 1.00 93.69 175 ILE A O 1
ATOM 1391 N N . PRO A 1 176 ? 16.192 2.068 -13.083 1.00 95.06 176 PRO A N 1
ATOM 1392 C CA . PRO A 1 176 ? 17.332 2.603 -13.814 1.00 95.06 176 PRO A CA 1
ATOM 1393 C C . PRO A 1 176 ? 16.925 3.066 -15.217 1.00 95.06 176 PRO A C 1
ATOM 1395 O O . PRO A 1 176 ? 16.161 2.397 -15.922 1.00 95.06 176 PRO A O 1
ATOM 1398 N N . VAL A 1 177 ? 17.460 4.223 -15.611 1.00 95.50 177 VAL A N 1
ATOM 1399 C CA . VAL A 1 177 ? 17.292 4.794 -16.947 1.00 95.50 177 VAL A CA 1
ATOM 1400 C C . VAL A 1 177 ? 18.637 4.754 -17.659 1.00 95.50 177 VAL A C 1
ATOM 1402 O O . VAL A 1 177 ? 19.578 5.401 -17.211 1.00 95.50 177 VAL A O 1
ATOM 1405 N N . LEU A 1 178 ? 18.704 4.015 -18.760 1.00 95.56 178 LEU A N 1
ATOM 1406 C CA . LEU A 1 178 ? 19.894 3.859 -19.591 1.00 95.56 178 LEU A CA 1
ATOM 1407 C C . LEU A 1 178 ? 19.741 4.633 -20.902 1.00 95.56 178 LEU A C 1
ATOM 1409 O O . LEU A 1 178 ? 18.623 4.905 -21.358 1.00 95.56 178 LEU A O 1
ATOM 1413 N N . SER A 1 179 ? 20.861 4.998 -21.512 1.00 93.56 179 SER A N 1
ATOM 1414 C CA . SER A 1 179 ? 20.899 5.430 -22.908 1.00 93.56 179 SER A CA 1
ATOM 1415 C C . SER A 1 179 ? 20.780 4.229 -23.858 1.00 93.56 179 SER A C 1
ATOM 1417 O O . SER A 1 179 ? 20.863 3.083 -23.436 1.00 93.56 179 SER A O 1
ATOM 1419 N N . TYR A 1 180 ? 20.578 4.471 -25.156 1.00 91.69 180 TYR A N 1
ATOM 1420 C CA . TYR A 1 180 ? 20.568 3.395 -26.164 1.00 91.69 180 TYR A CA 1
ATOM 1421 C C . TYR A 1 180 ? 21.947 2.736 -26.385 1.00 91.69 180 TYR A C 1
ATOM 1423 O O . TYR A 1 180 ? 22.016 1.725 -27.081 1.00 91.69 180 TYR A O 1
ATOM 1431 N N . ASP A 1 181 ? 23.021 3.313 -25.833 1.00 87.81 181 ASP A N 1
ATOM 1432 C CA . ASP A 1 181 ? 24.400 2.824 -25.971 1.00 87.81 181 ASP A CA 1
ATOM 1433 C C . ASP A 1 181 ? 24.825 1.837 -24.874 1.00 87.81 181 ASP A C 1
ATOM 1435 O O . ASP A 1 181 ? 25.813 1.124 -25.051 1.00 87.81 181 ASP A O 1
ATOM 1439 N N . GLU A 1 182 ? 24.114 1.837 -23.747 1.00 85.69 182 GLU A N 1
ATOM 1440 C CA . GLU A 1 182 ? 24.362 1.000 -22.564 1.00 85.69 182 GLU A CA 1
ATOM 1441 C C . GLU A 1 182 ? 23.546 -0.299 -22.625 1.00 85.69 182 GLU A C 1
ATOM 1443 O O . GLU A 1 182 ? 24.106 -1.356 -22.255 1.00 85.69 182 GLU A O 1
#

Organism: NCBI:txid627343

Foldseek 3Di:
DDKQKFFWQAPDDPPDTKMWIADLVVRQIAIPDPVCVPVVDDLRCCCCQVVPLCVGTDPVRNVSSVVNNVSCVVVVHDDDDDPPDDNPLVVPCSSNVVPPPCLPFDDDPNDTAAEEEEDDAQPVCNVDDSVNVLVVCVVVRHRYDPDQDLSHQEYEYCDCPDPDPSSVVCVVSVRYYHYPVD

Radius of gyration: 24.9 Å; chains: 1; bounding box: 50×37×71 Å

Secondary structure (DSSP, 8-state):
--EEEEEE----SSS--EEEEEETTTTEEEE-STTHHHHS--HHHIIIIIS--GGGB-GGGHHHHHHHHHHHHHTT------TT---GGGG-SGGGT------PPEEETTEEE-EEEE-S--SS-TTS-HHHHHHHHHHTT-EEESS--TT-SEEE-S-TT---HHHHHHHHTT--EE-TT-

Sequence (182 aa):
MTKLSFCCKSPVKDGHPYRIIFDTDTDDLSCSCQHFAKAKFCSHIDATLIAGERAMIEEEDRPIADEIITILQQKKKSIAVPDDWKASWRANLEWRGFFEDKRATWYRDGKKIPAVCFTGKDPKNPQKSRSSYLQEADAKGFHASKLFCKSLDIVVATSPLTNTNKVKSAAAWNIPVLSYDE

InterPro domains:
  IPR007527 Zinc finger, SWIM-type [PS50966] (18-53)